Protein AF-A0A820CU30-F1 (afdb_monomer_lite)

Secondary structure (DSSP, 8-state):
-HHHHHHHHHTS--TTHHHHHHSHHHHHHHHHHHHHHHHHHHHHHH-HHHHHHHHHHHHHHHHHHHHHHHHHHHHHHHHHHHHHHHHHHHHHHHHHHHHHHHHT-

Organism: NCBI:txid433720

Structure (mmCIF, N/CA/C/O backbone):
data_AF-A0A820CU30-F1
#
_entry.id   AF-A0A820CU30-F1
#
loop_
_atom_site.group_PDB
_a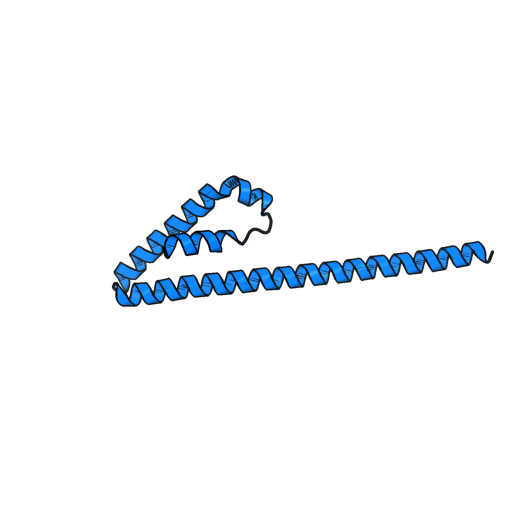tom_site.id
_atom_site.type_symbol
_atom_site.label_atom_id
_atom_site.label_alt_id
_atom_site.label_comp_id
_atom_site.label_asym_id
_atom_site.label_entity_id
_atom_site.label_seq_id
_atom_site.pdbx_PDB_ins_code
_atom_site.Cartn_x
_atom_site.Cartn_y
_atom_site.Cartn_z
_atom_site.occupancy
_atom_site.B_iso_or_equiv
_atom_site.auth_seq_id
_atom_site.auth_comp_id
_atom_site.auth_asym_id
_atom_site.auth_atom_id
_atom_site.pdbx_PDB_model_num
ATOM 1 N N . LEU A 1 1 ? 2.920 -2.659 17.487 1.00 43.09 1 LEU A N 1
ATOM 2 C CA . LEU A 1 1 ? 3.644 -3.383 16.415 1.00 43.09 1 LEU A CA 1
ATOM 3 C C . LEU A 1 1 ? 3.012 -3.184 15.031 1.00 43.09 1 LEU A C 1
ATOM 5 O O . LEU A 1 1 ? 3.740 -2.931 14.086 1.00 43.09 1 LEU A O 1
ATOM 9 N N . SER A 1 2 ? 1.682 -3.231 14.900 1.00 37.09 2 SER A N 1
ATOM 10 C CA . SER A 1 2 ? 0.956 -3.147 13.616 1.00 37.09 2 SER A CA 1
ATOM 11 C C . SER A 1 2 ? 1.070 -1.807 12.865 1.00 37.09 2 SER A C 1
ATOM 13 O O . SER A 1 2 ? 1.133 -1.813 11.643 1.00 37.09 2 SER A O 1
ATOM 15 N N . LEU A 1 3 ? 1.159 -0.671 13.569 1.00 39.12 3 LEU A N 1
ATOM 16 C CA . LEU A 1 3 ? 1.352 0.660 12.959 1.00 39.12 3 LEU A CA 1
ATOM 17 C C . LEU A 1 3 ? 2.735 0.829 12.299 1.00 39.12 3 LEU A C 1
ATOM 19 O O . LEU A 1 3 ? 2.832 1.362 11.201 1.00 39.12 3 LEU A O 1
ATOM 23 N N . PHE A 1 4 ? 3.790 0.314 12.939 1.00 43.94 4 PHE A N 1
ATOM 24 C CA . PHE A 1 4 ? 5.154 0.334 12.392 1.00 43.94 4 PHE A CA 1
ATOM 25 C C . PHE A 1 4 ? 5.300 -0.582 11.172 1.00 43.94 4 PHE A C 1
ATOM 27 O O . PHE A 1 4 ? 5.999 -0.235 10.227 1.00 43.94 4 PHE A O 1
ATOM 34 N N . ALA A 1 5 ? 4.614 -1.730 11.176 1.00 43.41 5 ALA A N 1
ATOM 35 C CA . ALA A 1 5 ? 4.608 -2.641 10.036 1.00 43.41 5 ALA A CA 1
ATOM 36 C C . ALA A 1 5 ? 3.958 -2.001 8.802 1.00 43.41 5 ALA A C 1
ATOM 38 O O . ALA A 1 5 ? 4.520 -2.119 7.723 1.00 43.41 5 ALA A O 1
ATOM 39 N N . LEU A 1 6 ? 2.837 -1.281 8.976 1.00 47.50 6 LEU A N 1
ATOM 40 C CA . LEU A 1 6 ? 2.159 -0.569 7.888 1.00 47.50 6 LEU A CA 1
ATOM 41 C C . LEU A 1 6 ? 3.071 0.487 7.254 1.00 47.50 6 LEU A C 1
ATOM 43 O O . LEU A 1 6 ? 3.143 0.563 6.036 1.00 47.50 6 LEU A O 1
ATOM 47 N N . SER A 1 7 ? 3.781 1.267 8.078 1.00 47.81 7 SER A N 1
ATOM 48 C CA . SER A 1 7 ? 4.637 2.349 7.588 1.00 47.81 7 SER A CA 1
ATOM 49 C C . SER A 1 7 ? 5.770 1.796 6.718 1.00 47.81 7 SER A C 1
ATOM 51 O O . SER A 1 7 ? 5.968 2.273 5.603 1.00 47.81 7 SER A O 1
ATOM 53 N N . ILE A 1 8 ? 6.469 0.753 7.181 1.00 48.34 8 ILE A N 1
ATOM 54 C CA . ILE A 1 8 ? 7.591 0.141 6.450 1.00 48.34 8 ILE A CA 1
ATOM 55 C C . ILE A 1 8 ? 7.147 -0.375 5.073 1.00 48.34 8 ILE A C 1
ATOM 57 O O . ILE A 1 8 ? 7.903 -0.260 4.111 1.00 48.34 8 ILE A O 1
ATOM 61 N N . THR A 1 9 ? 5.925 -0.895 4.944 1.00 47.81 9 THR A N 1
ATOM 62 C CA . THR A 1 9 ? 5.437 -1.453 3.676 1.00 47.81 9 THR A CA 1
ATOM 63 C C . THR A 1 9 ? 4.733 -0.469 2.759 1.00 47.81 9 THR A C 1
ATOM 65 O O . THR A 1 9 ? 4.762 -0.668 1.546 1.00 47.81 9 THR A O 1
ATOM 68 N N . THR A 1 10 ? 4.188 0.632 3.276 1.00 50.50 10 THR A N 1
ATOM 69 C CA . THR A 1 10 ? 3.693 1.735 2.436 1.00 50.50 10 THR A CA 1
ATOM 70 C C . THR A 1 10 ? 4.809 2.615 1.873 1.00 50.50 10 THR A C 1
ATOM 72 O O . THR A 1 10 ? 4.545 3.454 1.017 1.00 50.50 10 THR A O 1
ATOM 75 N N . TYR A 1 11 ? 6.052 2.426 2.317 1.00 49.75 11 TYR A N 1
ATOM 76 C CA . TYR A 1 11 ? 7.229 3.119 1.788 1.00 49.75 11 TYR A CA 1
ATOM 77 C C . TYR A 1 11 ? 7.811 2.469 0.516 1.00 49.75 11 TYR A C 1
ATOM 79 O O . TYR A 1 11 ? 8.733 3.000 -0.093 1.00 49.75 11 TYR A O 1
ATOM 87 N N . ILE A 1 12 ? 7.286 1.314 0.095 1.00 51.09 12 ILE A N 1
ATOM 88 C CA . ILE A 1 12 ? 7.889 0.516 -0.984 1.00 51.09 12 ILE A CA 1
ATOM 89 C C . ILE A 1 12 ? 7.553 1.059 -2.388 1.00 51.09 12 ILE A C 1
ATOM 91 O O . ILE A 1 12 ? 8.170 0.652 -3.368 1.00 51.09 12 ILE A O 1
ATOM 95 N N . TYR A 1 13 ? 6.626 2.012 -2.517 1.00 53.75 13 TYR A N 1
ATOM 96 C CA . TYR A 1 13 ? 6.221 2.527 -3.823 1.00 53.75 13 TYR A CA 1
ATOM 97 C C . TYR A 1 13 ? 6.562 4.004 -4.013 1.00 53.75 13 TYR A C 1
ATOM 99 O O . TYR A 1 13 ? 5.875 4.885 -3.499 1.00 53.75 13 TYR A O 1
ATOM 107 N N . SER A 1 14 ? 7.578 4.243 -4.843 1.00 51.28 14 SER A N 1
ATOM 108 C CA . SER A 1 14 ? 7.722 5.478 -5.603 1.00 51.28 14 SER A CA 1
ATOM 109 C C . SER A 1 14 ? 8.345 5.187 -6.966 1.00 51.28 14 SER A C 1
ATOM 111 O O . SER A 1 14 ? 9.436 4.620 -7.010 1.00 51.28 14 SER A O 1
ATOM 113 N N . PRO A 1 15 ? 7.732 5.601 -8.088 1.00 52.56 15 PRO A N 1
ATOM 114 C CA . PRO A 1 15 ? 8.403 5.573 -9.388 1.00 52.56 15 PRO A CA 1
ATOM 115 C C . PRO A 1 15 ? 9.638 6.496 -9.431 1.00 52.56 15 PRO A C 1
ATOM 117 O O . PRO A 1 15 ? 10.469 6.355 -10.318 1.00 52.56 15 PRO A O 1
ATOM 120 N N . ASN A 1 16 ? 9.794 7.397 -8.451 1.00 52.00 16 ASN A N 1
ATOM 121 C CA . ASN A 1 16 ? 10.969 8.238 -8.237 1.00 52.00 16 ASN A CA 1
ATOM 122 C C . ASN A 1 16 ? 11.494 8.058 -6.803 1.00 52.00 16 ASN A C 1
ATOM 124 O O . ASN A 1 16 ? 11.450 8.985 -5.991 1.00 52.00 16 ASN A O 1
ATOM 128 N N . ILE A 1 17 ? 12.027 6.871 -6.490 1.00 53.62 17 ILE A N 1
ATOM 129 C CA . ILE A 1 17 ? 12.680 6.571 -5.197 1.00 53.62 17 ILE A CA 1
ATOM 130 C C . ILE A 1 17 ? 13.661 7.679 -4.767 1.00 53.62 17 ILE A C 1
ATOM 132 O O . ILE A 1 17 ? 13.760 7.975 -3.578 1.00 53.62 17 ILE A O 1
ATOM 136 N N . SER A 1 18 ? 14.344 8.342 -5.708 1.00 52.00 18 SER A N 1
ATOM 137 C CA . SER A 1 18 ? 15.241 9.468 -5.413 1.00 52.00 18 SER A CA 1
ATOM 138 C C . SER A 1 18 ? 14.510 10.678 -4.807 1.00 52.00 18 SER A C 1
ATOM 140 O O . SER A 1 18 ? 14.971 11.237 -3.813 1.00 52.00 18 SER A O 1
ATOM 142 N N . ILE A 1 19 ? 13.337 11.044 -5.328 1.00 52.47 19 ILE A N 1
ATOM 143 C CA . ILE A 1 19 ? 12.531 12.177 -4.846 1.00 52.47 19 ILE A CA 1
ATOM 144 C C . ILE A 1 19 ? 11.877 11.831 -3.503 1.00 52.47 19 ILE A C 1
ATOM 146 O O . ILE A 1 19 ? 11.948 12.622 -2.559 1.00 52.47 19 ILE A O 1
ATOM 150 N N . ASP A 1 20 ? 11.335 10.621 -3.367 1.00 51.69 20 ASP A N 1
ATOM 151 C CA . ASP A 1 20 ? 10.638 10.210 -2.143 1.00 51.69 20 ASP A CA 1
ATOM 152 C C . ASP A 1 20 ? 11.591 9.872 -0.990 1.00 51.69 20 ASP A C 1
ATOM 154 O O . ASP A 1 20 ? 11.239 10.068 0.177 1.00 51.69 20 ASP A O 1
ATOM 158 N N . SER A 1 21 ? 12.846 9.512 -1.287 1.00 55.53 21 SER A N 1
ATOM 159 C CA . SER A 1 21 ? 13.898 9.404 -0.267 1.00 55.53 21 SER A CA 1
ATOM 160 C C . SER A 1 21 ? 14.203 10.734 0.429 1.00 55.53 21 SER A C 1
ATOM 162 O O . SER A 1 21 ? 14.601 10.738 1.596 1.00 55.53 21 SER A O 1
ATOM 164 N N . THR A 1 22 ? 13.936 11.860 -0.242 1.00 59.47 22 THR A N 1
ATOM 165 C CA . THR A 1 22 ? 14.210 13.209 0.274 1.00 59.47 22 THR A CA 1
ATOM 166 C C . THR A 1 22 ? 13.197 13.632 1.347 1.00 59.47 22 THR A C 1
ATOM 168 O O . THR A 1 22 ? 13.545 14.367 2.266 1.00 59.47 22 THR A O 1
ATOM 171 N N . ASN A 1 23 ? 11.954 13.131 1.285 1.00 66.94 23 ASN A N 1
ATOM 172 C CA . ASN A 1 23 ? 10.852 13.520 2.184 1.00 66.94 23 ASN A CA 1
ATOM 173 C C . ASN A 1 23 ? 10.255 12.348 2.974 1.00 66.94 23 ASN A C 1
ATOM 175 O O . ASN A 1 23 ? 9.127 12.427 3.472 1.00 66.94 23 ASN A O 1
ATOM 179 N N . SER A 1 24 ? 11.018 11.269 3.117 1.00 70.06 24 SER A N 1
ATOM 180 C CA . SER A 1 24 ? 10.577 10.012 3.722 1.00 70.06 24 SER A CA 1
ATOM 181 C C . SER A 1 24 ? 9.890 10.189 5.077 1.00 70.06 24 SER A C 1
ATOM 183 O O . SER A 1 24 ? 8.787 9.689 5.290 1.00 70.06 24 SER A O 1
ATOM 185 N N . SER A 1 25 ? 10.483 10.992 5.962 1.00 75.56 25 SER A N 1
ATOM 186 C CA . SER A 1 25 ? 9.935 11.322 7.284 1.00 75.56 25 SER A CA 1
ATOM 187 C C . SER A 1 25 ? 8.533 11.943 7.212 1.00 75.56 25 SER A C 1
ATOM 189 O O . SER A 1 25 ? 7.628 11.541 7.948 1.00 75.56 25 SER A O 1
ATOM 191 N N . THR A 1 26 ? 8.315 12.879 6.285 1.00 78.88 26 THR A N 1
ATOM 192 C CA . THR A 1 26 ? 7.018 13.542 6.084 1.00 78.88 26 THR A CA 1
ATOM 193 C C . THR A 1 26 ? 5.973 12.557 5.573 1.00 78.88 26 THR A C 1
ATOM 195 O O . THR A 1 26 ? 4.848 12.531 6.073 1.00 78.88 26 THR A O 1
ATOM 198 N N . ILE A 1 27 ? 6.353 11.702 4.623 1.00 74.94 27 ILE A N 1
ATOM 199 C CA . ILE A 1 27 ? 5.476 10.663 4.072 1.00 74.94 27 ILE A CA 1
ATOM 200 C C . ILE A 1 27 ? 5.064 9.680 5.176 1.00 74.94 27 ILE A C 1
ATOM 202 O O . ILE A 1 27 ? 3.870 9.436 5.366 1.00 74.94 27 ILE A O 1
ATOM 206 N N . PHE A 1 28 ? 6.017 9.193 5.978 1.00 77.12 28 PHE A N 1
ATOM 207 C CA . PHE A 1 28 ? 5.731 8.333 7.131 1.00 77.12 28 PHE A CA 1
ATOM 208 C C . PHE A 1 28 ? 4.812 9.009 8.149 1.00 77.12 28 PHE A C 1
ATOM 210 O O . PHE A 1 28 ? 3.908 8.374 8.697 1.00 77.12 28 PHE A O 1
ATOM 217 N N . HIS A 1 29 ? 5.022 10.300 8.414 1.00 79.94 29 HIS A N 1
ATOM 218 C CA . HIS A 1 29 ? 4.177 11.050 9.334 1.00 79.94 29 HIS A CA 1
ATOM 219 C C . HIS A 1 29 ? 2.723 11.108 8.847 1.00 79.94 29 HIS A C 1
ATOM 221 O O . HIS A 1 29 ? 1.802 10.824 9.617 1.00 79.94 29 HIS A O 1
ATOM 227 N N . ILE A 1 30 ? 2.514 11.412 7.563 1.00 82.31 30 ILE A N 1
ATOM 228 C CA . ILE A 1 30 ? 1.187 11.447 6.939 1.00 82.31 30 ILE A CA 1
ATOM 229 C C . ILE A 1 30 ? 0.527 10.063 7.000 1.00 82.31 30 ILE A C 1
ATOM 231 O O . ILE A 1 30 ? -0.615 9.946 7.450 1.00 82.31 30 ILE A O 1
ATOM 235 N N . GLN A 1 31 ? 1.245 9.004 6.617 1.00 82.00 31 GLN A N 1
ATOM 236 C CA . GLN A 1 31 ? 0.742 7.625 6.655 1.00 82.00 31 GLN A CA 1
ATOM 237 C C . GLN A 1 31 ? 0.305 7.215 8.069 1.00 82.00 31 GLN A C 1
ATOM 239 O O . GLN A 1 31 ? -0.789 6.677 8.254 1.00 82.00 31 GLN A O 1
ATOM 244 N N . ASN A 1 32 ? 1.104 7.548 9.086 1.00 82.81 32 ASN A N 1
ATOM 245 C CA . ASN A 1 32 ? 0.758 7.279 10.481 1.00 82.81 32 ASN A CA 1
ATOM 246 C C . ASN A 1 32 ? -0.500 8.028 10.929 1.00 82.81 32 ASN A C 1
ATOM 248 O O . ASN A 1 32 ? -1.318 7.463 11.656 1.00 82.81 32 ASN A O 1
ATOM 252 N N . LYS A 1 33 ? -0.704 9.270 10.474 1.00 87.31 33 LYS A N 1
ATOM 253 C CA . LYS A 1 33 ? -1.928 10.023 10.777 1.00 87.31 33 LYS A CA 1
ATOM 254 C C . LYS A 1 33 ? -3.167 9.377 10.168 1.00 87.31 33 LYS A C 1
ATOM 256 O O . LYS A 1 33 ? -4.174 9.239 10.863 1.00 87.31 33 LYS A O 1
ATOM 261 N N . TYR A 1 34 ? -3.091 8.909 8.925 1.00 86.50 34 TYR A N 1
ATOM 262 C CA . TYR A 1 34 ? -4.194 8.169 8.307 1.00 86.50 34 TYR A CA 1
ATOM 263 C C . TYR A 1 34 ? -4.483 6.844 9.017 1.00 86.50 34 TYR A C 1
ATOM 265 O O . TYR A 1 34 ? -5.648 6.519 9.262 1.00 86.50 34 TYR A O 1
ATOM 273 N N . ALA A 1 35 ? -3.443 6.102 9.402 1.00 86.81 35 ALA A N 1
ATOM 274 C CA . ALA A 1 35 ? -3.596 4.865 10.161 1.00 86.81 35 ALA A CA 1
ATOM 275 C C . ALA A 1 35 ? -4.252 5.116 11.531 1.00 86.81 35 ALA A C 1
ATOM 277 O O . ALA A 1 35 ? -5.157 4.380 11.925 1.00 86.81 35 ALA A O 1
ATOM 278 N N . GLU A 1 36 ? -3.860 6.188 12.227 1.00 90.19 36 GLU A N 1
ATOM 279 C CA . GLU A 1 36 ? -4.443 6.596 13.509 1.00 90.19 36 GLU A CA 1
ATOM 280 C C . GLU A 1 36 ? -5.935 6.946 13.377 1.00 90.19 36 GLU A C 1
ATOM 282 O O . GLU A 1 36 ? -6.758 6.469 14.162 1.00 90.19 36 GLU A O 1
ATOM 287 N N . VAL A 1 37 ? -6.302 7.749 12.373 1.00 92.75 37 VAL A N 1
ATOM 288 C CA . VAL A 1 37 ? -7.703 8.123 12.111 1.00 92.75 37 VAL A CA 1
ATOM 289 C C . VAL A 1 37 ? -8.537 6.896 11.755 1.00 92.75 37 VAL A C 1
ATOM 291 O O . VAL A 1 37 ? -9.616 6.706 12.316 1.00 92.75 37 VAL A O 1
ATOM 294 N N . THR A 1 38 ? -8.015 6.027 10.888 1.00 91.25 38 THR A N 1
ATOM 295 C CA . THR A 1 38 ? -8.678 4.777 10.493 1.00 91.25 38 THR A CA 1
ATOM 296 C C . THR A 1 38 ? -8.914 3.883 11.707 1.00 91.25 38 THR A C 1
ATOM 298 O O . THR A 1 38 ? -10.022 3.395 11.915 1.00 91.25 38 THR A O 1
ATOM 301 N N . TRP A 1 39 ? -7.904 3.723 12.565 1.00 93.19 39 TRP A N 1
ATOM 302 C CA . TRP A 1 39 ? -8.024 2.942 13.791 1.00 93.19 39 TRP A CA 1
ATOM 303 C C . TRP A 1 39 ? -9.099 3.498 14.732 1.00 93.19 39 TRP A C 1
ATOM 305 O O . TRP A 1 39 ? -9.960 2.747 15.198 1.00 93.19 39 TRP A O 1
ATOM 315 N N . LYS A 1 40 ? -9.100 4.814 14.984 1.00 94.19 40 LYS A N 1
ATOM 316 C CA . LYS A 1 40 ? -10.113 5.466 15.832 1.00 94.19 40 LYS A CA 1
ATOM 317 C C . LYS A 1 40 ? -11.519 5.301 15.262 1.00 94.19 40 LYS A C 1
ATOM 319 O O . LYS A 1 40 ? -12.435 4.963 16.007 1.00 94.19 40 LYS A O 1
ATOM 324 N N . TYR A 1 41 ? -11.678 5.483 13.952 1.00 95.25 41 TYR A N 1
ATOM 325 C CA . TYR A 1 41 ? -12.955 5.305 13.268 1.00 95.25 41 TYR A CA 1
ATOM 326 C C . TYR A 1 41 ? -13.481 3.873 13.398 1.00 95.25 41 TYR A C 1
ATOM 328 O O . TYR A 1 41 ? -14.636 3.674 13.771 1.00 95.25 41 TYR A O 1
ATOM 336 N N . LEU A 1 42 ? -12.634 2.870 13.148 1.00 94.62 42 LEU A N 1
ATOM 337 C CA . LEU A 1 42 ? -13.037 1.468 13.240 1.00 94.62 42 LEU A CA 1
ATOM 338 C C . LEU A 1 42 ? -13.458 1.095 14.664 1.00 94.62 42 LEU A C 1
ATOM 340 O O . LEU A 1 42 ? -14.489 0.449 14.839 1.00 94.62 42 LEU A O 1
ATOM 344 N N . ASN A 1 43 ? -12.713 1.549 15.677 1.00 96.06 43 ASN A N 1
ATOM 345 C CA . ASN A 1 43 ? -13.081 1.317 17.077 1.00 96.06 43 ASN A CA 1
ATOM 346 C C . ASN A 1 43 ? -14.409 1.985 17.436 1.00 96.06 43 ASN A C 1
ATOM 348 O O . ASN A 1 43 ? -15.247 1.355 18.075 1.00 96.06 43 ASN A O 1
ATOM 352 N N . TYR A 1 44 ? -14.613 3.232 17.001 1.00 96.62 44 TYR A N 1
ATOM 353 C CA . TYR A 1 44 ? -15.862 3.957 17.228 1.00 96.62 44 TYR A CA 1
ATOM 354 C C . TYR A 1 44 ? -17.062 3.272 16.559 1.00 96.62 44 TYR A C 1
ATOM 356 O O . TYR A 1 44 ? -18.133 3.185 17.154 1.00 96.62 44 TYR A O 1
ATOM 364 N N . ARG A 1 45 ? -16.895 2.780 15.327 1.00 97.19 45 ARG A N 1
ATOM 365 C CA . ARG A 1 45 ? -17.997 2.248 14.517 1.00 97.19 45 ARG A CA 1
ATOM 366 C C . ARG A 1 45 ? -18.346 0.791 14.823 1.00 97.19 45 ARG A C 1
ATOM 368 O O . ARG A 1 45 ? -19.525 0.452 14.793 1.00 97.19 45 ARG A O 1
ATOM 375 N N . TYR A 1 46 ? -17.347 -0.057 15.061 1.00 95.44 46 TYR A N 1
ATOM 376 C CA . TYR A 1 46 ? -17.517 -1.517 15.104 1.00 95.44 46 TYR A CA 1
ATOM 377 C C . TYR A 1 46 ? -17.182 -2.139 16.466 1.00 95.44 46 TYR A C 1
ATOM 379 O O . TYR A 1 46 ? -17.451 -3.318 16.687 1.00 95.44 46 TYR A O 1
ATOM 387 N N . GLY A 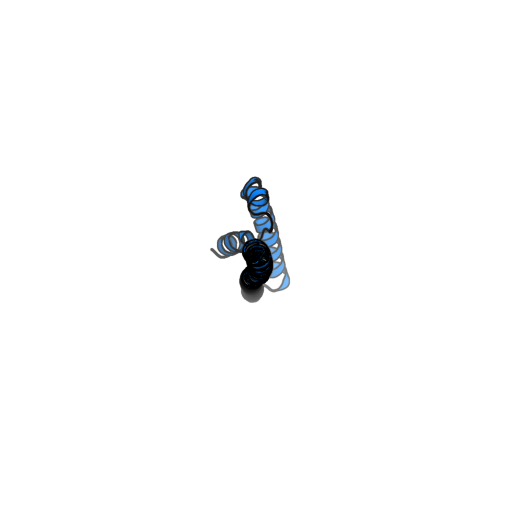1 47 ? -16.608 -1.365 17.392 1.00 92.75 47 GLY A N 1
ATOM 388 C CA . GLY A 1 47 ? -16.077 -1.895 18.642 1.00 92.75 47 GLY A CA 1
ATOM 389 C C . GLY A 1 47 ? -14.764 -2.657 18.442 1.00 92.75 47 GLY A C 1
ATOM 390 O O . GLY A 1 47 ? -14.352 -2.970 17.327 1.00 92.75 47 GLY A O 1
ATOM 391 N N . TRP A 1 48 ? -14.076 -2.938 19.547 1.00 93.19 48 TRP A N 1
ATOM 392 C CA . TRP A 1 48 ? -12.671 -3.357 19.523 1.00 93.19 48 TRP A CA 1
ATOM 393 C C . TRP A 1 48 ? -12.401 -4.620 18.688 1.00 93.19 48 TRP A C 1
ATOM 395 O O . TRP A 1 48 ? -11.506 -4.623 17.846 1.00 93.19 48 TRP A O 1
ATOM 405 N N . TYR A 1 49 ? -13.181 -5.685 18.888 1.00 95.00 49 TYR A N 1
ATOM 406 C CA . TYR A 1 49 ? -12.921 -6.981 18.252 1.00 95.00 49 TYR A CA 1
ATOM 407 C C . TYR A 1 49 ? -13.067 -6.932 16.723 1.00 95.00 49 TYR A C 1
ATOM 409 O O . TYR A 1 49 ? -12.169 -7.359 15.994 1.00 95.00 49 TYR A O 1
ATOM 417 N N . GLU A 1 50 ? -14.162 -6.356 16.226 1.00 95.69 50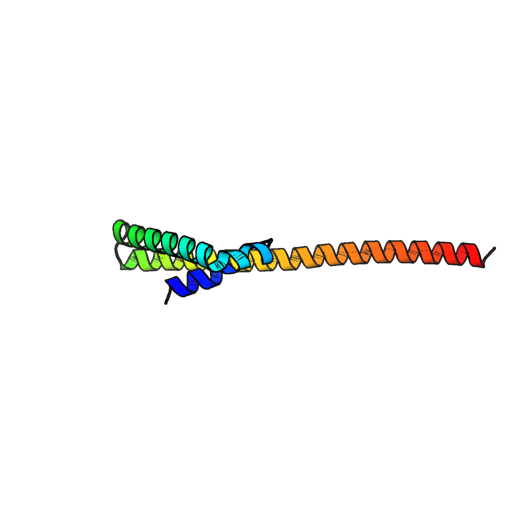 GLU A N 1
ATOM 418 C CA . GLU A 1 50 ? -14.382 -6.212 14.785 1.00 95.69 50 GLU A CA 1
ATOM 419 C C . GLU A 1 50 ? -13.458 -5.146 14.177 1.00 95.69 50 GLU A C 1
ATOM 421 O O . GLU A 1 50 ? -12.953 -5.326 13.069 1.00 95.69 50 GLU A O 1
ATOM 426 N N . ALA A 1 51 ? -13.116 -4.087 14.922 1.00 95.88 51 ALA A N 1
ATOM 427 C CA . ALA A 1 51 ? -12.125 -3.105 14.485 1.00 95.88 51 ALA A CA 1
ATOM 428 C C . ALA A 1 51 ? -10.754 -3.738 14.214 1.00 95.88 51 ALA A C 1
ATOM 430 O O . ALA A 1 51 ? -10.123 -3.411 13.209 1.00 95.88 51 ALA A O 1
ATOM 431 N N . VAL A 1 52 ? -10.306 -4.670 15.064 1.00 94.56 52 VAL A N 1
ATOM 432 C CA . VAL A 1 52 ? -9.051 -5.411 14.852 1.00 94.56 52 VAL A CA 1
ATOM 433 C C . VAL A 1 52 ? -9.102 -6.219 13.556 1.00 94.56 52 VAL A C 1
ATOM 435 O O . VAL A 1 52 ? -8.161 -6.138 12.767 1.00 94.56 52 VAL A O 1
ATOM 438 N N . LYS A 1 53 ? -10.192 -6.954 13.297 1.00 94.88 53 LYS A N 1
ATOM 439 C CA . LYS A 1 53 ? -10.349 -7.733 12.057 1.00 94.88 53 LYS A CA 1
ATOM 440 C C . LYS A 1 53 ? -10.339 -6.843 10.819 1.00 94.88 53 LYS A C 1
ATOM 442 O O . LYS A 1 53 ? -9.605 -7.116 9.873 1.00 94.88 53 LYS A O 1
ATOM 447 N N . HIS A 1 54 ? -11.117 -5.762 10.830 1.00 93.38 54 HIS A N 1
ATOM 448 C CA . HIS A 1 54 ? -11.170 -4.829 9.708 1.00 93.38 54 HIS A CA 1
ATOM 449 C C . HIS A 1 54 ? -9.816 -4.167 9.459 1.00 93.38 54 HIS A C 1
ATOM 451 O O . HIS A 1 54 ? -9.362 -4.117 8.319 1.00 93.38 54 HIS A O 1
ATOM 457 N N . PHE A 1 55 ? -9.141 -3.715 10.516 1.00 92.25 55 PHE A N 1
ATOM 458 C CA . PHE A 1 55 ? -7.825 -3.101 10.389 1.00 92.25 55 PHE A CA 1
ATOM 459 C C . PHE A 1 55 ? -6.787 -4.099 9.860 1.00 92.25 55 PHE A C 1
ATOM 461 O O . PHE A 1 55 ? -6.005 -3.761 8.975 1.00 92.25 55 PHE A O 1
ATOM 468 N N . HIS A 1 56 ? -6.814 -5.346 10.341 1.00 90.19 56 HIS A N 1
ATOM 469 C CA . HIS A 1 56 ? -5.959 -6.416 9.830 1.00 90.19 56 HIS A CA 1
ATOM 470 C C . HIS A 1 56 ? -6.200 -6.688 8.340 1.00 90.19 56 HIS A C 1
ATOM 472 O O . HIS A 1 56 ? -5.243 -6.750 7.574 1.00 90.19 56 HIS A O 1
ATOM 478 N N . ASN A 1 57 ? -7.462 -6.781 7.915 1.00 91.06 57 ASN A N 1
ATOM 479 C CA . ASN A 1 57 ? -7.807 -7.003 6.511 1.00 91.06 57 ASN A CA 1
ATOM 480 C C . ASN A 1 57 ? -7.329 -5.859 5.610 1.00 91.06 57 ASN A C 1
ATOM 482 O O . ASN A 1 57 ? -6.838 -6.121 4.517 1.00 91.06 57 ASN A O 1
ATOM 486 N N . ILE A 1 58 ? -7.431 -4.607 6.070 1.00 89.25 58 ILE A N 1
ATOM 487 C CA . ILE A 1 58 ? -6.908 -3.439 5.345 1.00 89.25 58 ILE A CA 1
ATOM 488 C C . ILE A 1 58 ? -5.389 -3.550 5.181 1.00 89.25 58 ILE A C 1
ATOM 490 O O . ILE A 1 58 ? -4.879 -3.384 4.075 1.00 89.25 58 ILE A O 1
ATOM 494 N N . VAL A 1 59 ? -4.665 -3.872 6.259 1.00 85.75 59 VAL A N 1
ATOM 495 C CA . VAL A 1 59 ? -3.205 -4.056 6.215 1.00 85.75 59 VAL A CA 1
ATOM 496 C C . VAL A 1 59 ? -2.831 -5.182 5.250 1.00 85.75 59 VAL A C 1
ATOM 498 O O . VAL A 1 59 ? -1.948 -5.000 4.418 1.00 85.75 59 VAL A O 1
ATOM 501 N N . TYR A 1 60 ? -3.511 -6.327 5.327 1.00 86.38 60 TYR A N 1
ATOM 502 C CA . TYR A 1 60 ? -3.259 -7.468 4.448 1.00 86.38 60 TYR A CA 1
ATOM 503 C C . TYR A 1 60 ? -3.482 -7.116 2.972 1.00 86.38 60 TYR A C 1
ATOM 505 O O . TYR A 1 60 ? -2.641 -7.423 2.129 1.00 86.38 60 TYR A O 1
ATOM 513 N N . TRP A 1 61 ? -4.576 -6.416 2.662 1.00 86.19 61 TRP A N 1
ATOM 514 C CA . TRP A 1 61 ? -4.849 -5.941 1.307 1.00 86.19 61 TRP A CA 1
ATOM 515 C C . TRP A 1 61 ? -3.772 -4.989 0.794 1.00 86.19 61 TRP A C 1
ATOM 517 O O . TRP A 1 61 ? -3.307 -5.149 -0.330 1.00 86.19 61 TRP A O 1
ATOM 527 N N . LEU A 1 62 ? -3.335 -4.036 1.619 1.00 81.69 62 LEU A N 1
ATOM 528 C CA . LEU A 1 62 ? -2.258 -3.117 1.251 1.00 81.69 62 LEU A CA 1
ATOM 529 C C . LEU A 1 62 ? -0.960 -3.870 0.939 1.00 81.69 62 LEU A C 1
ATOM 531 O O . LEU A 1 62 ? -0.331 -3.590 -0.075 1.00 81.69 62 LEU A O 1
ATOM 535 N N . MET A 1 63 ? -0.604 -4.872 1.748 1.00 79.94 63 MET A N 1
ATOM 536 C CA . MET A 1 63 ? 0.555 -5.734 1.490 1.00 79.94 63 MET A CA 1
ATOM 537 C C . MET A 1 63 ? 0.444 -6.467 0.152 1.00 79.94 63 MET A C 1
ATOM 539 O O . MET A 1 63 ? 1.385 -6.446 -0.639 1.00 79.94 63 MET A O 1
ATOM 543 N N . ALA A 1 64 ? -0.706 -7.092 -0.113 1.00 81.62 64 ALA A N 1
ATOM 544 C CA . ALA A 1 64 ? -0.943 -7.828 -1.350 1.00 81.62 64 ALA A CA 1
ATOM 545 C C . ALA A 1 64 ? -0.873 -6.913 -2.585 1.00 81.62 64 ALA A C 1
ATOM 547 O O . ALA A 1 64 ? -0.267 -7.284 -3.595 1.00 81.62 64 ALA A O 1
ATOM 548 N N . CYS A 1 65 ? -1.433 -5.702 -2.494 1.00 77.81 65 CYS A N 1
ATOM 549 C CA . CYS A 1 65 ? -1.316 -4.684 -3.536 1.00 77.81 65 CYS A CA 1
ATOM 550 C C . CYS A 1 65 ? 0.145 -4.301 -3.777 1.00 77.81 65 CYS A C 1
ATOM 552 O O . CYS A 1 65 ? 0.590 -4.320 -4.922 1.00 77.81 65 CYS A O 1
ATOM 554 N N . THR A 1 66 ? 0.911 -4.023 -2.719 1.00 75.75 66 THR A N 1
ATOM 555 C CA . THR A 1 66 ? 2.335 -3.685 -2.834 1.00 75.75 66 THR A CA 1
ATOM 556 C C . THR A 1 66 ? 3.123 -4.802 -3.520 1.00 75.75 66 THR A C 1
ATOM 558 O O . THR A 1 66 ? 3.856 -4.536 -4.467 1.00 75.75 66 THR A O 1
ATOM 561 N N . THR A 1 67 ? 2.933 -6.062 -3.118 1.00 76.06 67 THR A N 1
ATOM 562 C CA . THR A 1 67 ? 3.592 -7.208 -3.766 1.00 76.06 67 THR A CA 1
ATOM 563 C C . THR A 1 67 ? 3.212 -7.335 -5.241 1.00 76.06 67 THR A C 1
ATOM 565 O O . THR A 1 67 ? 4.082 -7.560 -6.079 1.00 76.06 67 THR A O 1
ATOM 568 N N . SER A 1 68 ? 1.931 -7.154 -5.570 1.00 72.81 68 SER A N 1
ATOM 569 C CA . SER A 1 68 ? 1.446 -7.236 -6.953 1.00 72.81 68 SER A CA 1
ATOM 570 C C . SER A 1 68 ? 2.042 -6.132 -7.830 1.00 72.81 68 SER A C 1
ATOM 572 O O . SER A 1 68 ? 2.443 -6.397 -8.959 1.00 72.81 68 SER A O 1
ATOM 574 N N . ILE A 1 69 ? 2.159 -4.912 -7.298 1.00 72.31 69 ILE A N 1
ATOM 575 C CA . ILE A 1 69 ? 2.768 -3.773 -7.996 1.00 72.31 69 ILE A CA 1
ATOM 576 C C . ILE A 1 69 ? 4.261 -4.021 -8.252 1.00 72.31 69 ILE A C 1
ATOM 578 O O . ILE A 1 69 ? 4.710 -3.849 -9.383 1.00 72.31 69 ILE A O 1
ATOM 582 N N . ILE A 1 70 ? 5.018 -4.482 -7.249 1.00 72.38 70 ILE A N 1
ATOM 583 C CA . ILE A 1 70 ? 6.450 -4.814 -7.405 1.00 72.38 70 ILE A CA 1
ATOM 584 C C . ILE A 1 70 ? 6.644 -5.882 -8.485 1.00 72.38 70 ILE A C 1
ATOM 586 O O . ILE A 1 70 ? 7.550 -5.794 -9.317 1.00 72.38 70 ILE A O 1
ATOM 590 N N . HIS A 1 71 ? 5.787 -6.903 -8.478 1.00 74.44 71 HIS A N 1
ATOM 591 C CA . HIS A 1 71 ? 5.849 -7.960 -9.474 1.00 74.44 71 HIS A CA 1
ATOM 592 C C . HIS A 1 71 ? 5.554 -7.424 -10.881 1.00 74.44 71 HIS A C 1
ATOM 594 O O . HIS A 1 71 ? 6.336 -7.669 -11.796 1.00 74.44 71 HIS A O 1
ATOM 600 N N . ALA A 1 72 ? 4.488 -6.634 -11.042 1.00 70.44 72 ALA A N 1
ATOM 601 C CA . ALA A 1 72 ? 4.137 -6.014 -12.317 1.00 70.44 72 ALA A CA 1
ATOM 602 C C . ALA A 1 72 ? 5.267 -5.126 -12.867 1.00 70.44 72 ALA A C 1
ATOM 604 O O . ALA A 1 72 ? 5.560 -5.173 -14.058 1.00 70.44 72 ALA A O 1
ATOM 605 N N . GLN A 1 73 ? 5.950 -4.370 -12.003 1.00 68.25 73 GLN A N 1
ATOM 606 C CA . GLN A 1 73 ? 7.108 -3.563 -12.393 1.00 68.25 73 GLN A CA 1
ATOM 607 C C . GLN A 1 73 ? 8.285 -4.420 -12.849 1.00 68.25 73 GLN A C 1
ATOM 609 O O . GLN A 1 73 ? 8.884 -4.126 -13.874 1.00 68.25 73 GLN A O 1
ATOM 614 N N . THR A 1 74 ? 8.587 -5.501 -12.128 1.00 69.81 74 THR A N 1
ATOM 615 C CA . THR A 1 74 ? 9.670 -6.421 -12.506 1.00 69.81 74 THR A CA 1
ATOM 616 C C . THR A 1 74 ? 9.416 -7.020 -13.889 1.00 69.81 74 THR A C 1
ATOM 618 O O . THR A 1 74 ? 10.320 -7.076 -14.720 1.00 69.81 74 THR A O 1
ATOM 621 N N . VAL A 1 75 ? 8.169 -7.419 -14.154 1.00 70.56 75 VAL A N 1
ATOM 622 C CA . VAL A 1 75 ? 7.747 -7.914 -15.468 1.00 70.56 75 VAL A CA 1
ATOM 623 C C . VAL A 1 75 ? 7.879 -6.822 -16.531 1.00 70.56 75 VAL A C 1
ATOM 625 O O . VAL A 1 75 ? 8.445 -7.095 -17.582 1.00 70.56 75 VAL A O 1
ATOM 628 N N . SER A 1 76 ? 7.440 -5.590 -16.254 1.00 68.31 76 SER A N 1
ATOM 629 C CA . SER A 1 76 ? 7.602 -4.452 -17.175 1.00 68.31 76 SER A CA 1
ATOM 630 C C . SER A 1 76 ? 9.071 -4.204 -17.521 1.00 68.31 76 SER A C 1
ATOM 632 O O . SER A 1 76 ? 9.413 -4.147 -18.692 1.00 68.31 76 SER A O 1
ATOM 634 N N . THR A 1 77 ? 9.959 -4.158 -16.523 1.00 65.00 77 THR A N 1
ATOM 635 C CA . THR A 1 77 ? 11.404 -3.989 -16.746 1.00 65.00 77 THR A CA 1
ATOM 636 C C . THR A 1 77 ? 11.987 -5.123 -17.588 1.00 65.00 77 THR A C 1
ATOM 638 O O . THR A 1 77 ? 12.895 -4.903 -18.382 1.00 65.00 77 THR A O 1
ATOM 641 N N . HIS A 1 78 ? 11.498 -6.355 -17.427 1.00 64.06 78 HIS A N 1
ATOM 642 C CA . HIS A 1 78 ? 11.929 -7.467 -18.274 1.00 64.06 78 HIS A CA 1
ATOM 643 C C . HIS A 1 78 ? 11.459 -7.321 -19.722 1.00 64.06 78 HIS A C 1
ATOM 645 O O . HIS A 1 78 ? 12.234 -7.645 -20.615 1.00 64.06 78 HIS A O 1
ATOM 651 N N . VAL A 1 79 ? 10.244 -6.820 -19.957 1.00 73.50 79 VAL A N 1
ATOM 652 C CA . VAL A 1 79 ? 9.748 -6.528 -21.311 1.00 73.50 79 VAL A CA 1
ATOM 653 C C . VAL A 1 79 ? 10.604 -5.447 -21.970 1.00 73.50 79 VAL A C 1
ATOM 655 O O . VAL A 1 79 ? 11.148 -5.694 -23.041 1.00 73.50 79 VAL A O 1
ATOM 658 N N . ASP A 1 80 ? 10.843 -4.328 -21.282 1.00 71.69 80 ASP A N 1
ATOM 659 C CA . ASP A 1 80 ? 11.659 -3.222 -21.806 1.00 71.69 80 ASP A CA 1
ATOM 660 C C . ASP A 1 80 ? 13.091 -3.679 -22.162 1.00 71.69 80 ASP A C 1
ATOM 662 O O . ASP A 1 80 ? 13.676 -3.259 -23.164 1.00 71.69 80 ASP A O 1
ATOM 666 N N . ASN A 1 81 ? 13.661 -4.584 -21.357 1.00 74.19 81 ASN A N 1
ATOM 667 C CA . ASN A 1 81 ? 14.972 -5.175 -21.627 1.00 74.19 81 ASN A CA 1
ATOM 668 C C . ASN A 1 81 ? 14.964 -6.085 -22.862 1.00 74.19 81 ASN A C 1
ATOM 670 O O . ASN A 1 81 ? 15.943 -6.097 -23.605 1.00 74.19 81 ASN A O 1
ATOM 674 N N . VAL A 1 82 ? 13.902 -6.870 -23.069 1.00 79.69 82 VAL A N 1
ATOM 675 C CA . VAL A 1 82 ? 13.775 -7.735 -24.251 1.00 79.69 82 VAL A CA 1
ATOM 676 C C . VAL A 1 82 ? 13.671 -6.884 -25.508 1.00 79.69 82 VAL A C 1
ATOM 678 O O . VAL A 1 82 ? 14.417 -7.136 -26.449 1.00 79.69 82 VAL A O 1
ATOM 681 N N . ASP A 1 83 ? 12.836 -5.847 -25.496 1.00 85.88 83 ASP A N 1
ATOM 682 C CA . ASP A 1 83 ? 12.685 -4.936 -26.634 1.00 85.88 83 ASP A CA 1
ATOM 683 C C . ASP A 1 83 ? 14.017 -4.246 -26.969 1.00 85.88 83 ASP A C 1
ATOM 685 O O . ASP A 1 83 ? 14.443 -4.236 -28.122 1.00 85.88 83 ASP A O 1
ATOM 689 N N . SER A 1 84 ? 14.761 -3.801 -25.950 1.00 82.81 84 SER A N 1
ATOM 690 C CA . SER A 1 84 ? 16.097 -3.213 -26.133 1.00 82.81 84 SER A CA 1
ATOM 691 C C . SER A 1 84 ? 17.108 -4.192 -26.750 1.00 82.81 84 SER A C 1
ATOM 693 O O . SER A 1 84 ? 17.958 -3.799 -27.549 1.00 82.81 84 SER A O 1
ATOM 695 N N . ILE A 1 85 ? 17.050 -5.478 -26.379 1.00 87.19 85 ILE A N 1
ATOM 696 C CA . ILE A 1 85 ? 17.921 -6.518 -26.951 1.00 87.19 85 ILE A CA 1
ATOM 697 C C . ILE A 1 85 ? 17.546 -6.794 -28.408 1.00 87.19 85 ILE A C 1
ATOM 699 O O . ILE A 1 85 ? 18.440 -6.998 -29.232 1.00 87.19 85 ILE A O 1
ATOM 703 N N . VAL A 1 86 ? 16.250 -6.801 -28.730 1.00 89.81 86 VAL A N 1
ATOM 704 C CA . VAL A 1 86 ? 15.765 -6.972 -30.105 1.00 89.81 86 VAL A CA 1
ATOM 705 C C . VAL A 1 86 ? 16.266 -5.824 -30.976 1.00 89.81 86 VAL A C 1
ATOM 707 O O . VAL A 1 86 ? 16.930 -6.091 -31.973 1.00 89.81 86 VAL A O 1
ATOM 710 N N . GLU A 1 87 ? 16.067 -4.572 -30.557 1.00 90.06 87 GLU A N 1
ATOM 711 C CA . GLU A 1 87 ? 16.551 -3.392 -31.288 1.00 90.06 87 GLU A CA 1
ATOM 712 C C . GLU A 1 87 ? 18.071 -3.423 -31.505 1.00 90.06 87 GLU A C 1
ATOM 714 O O . GLU A 1 87 ? 18.557 -3.152 -32.605 1.00 90.06 87 GLU A O 1
ATOM 719 N N . LEU A 1 88 ? 18.840 -3.798 -30.474 1.00 90.81 88 LEU A N 1
ATOM 720 C CA 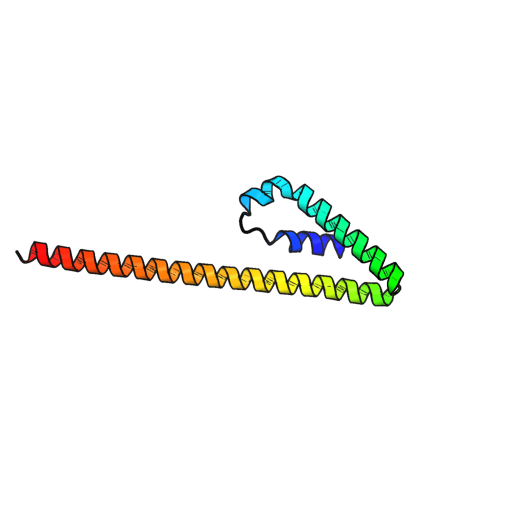. LEU A 1 88 ? 20.293 -3.919 -30.589 1.00 90.81 88 LEU A CA 1
ATOM 721 C C . LEU A 1 88 ? 20.691 -5.002 -31.600 1.00 90.81 88 LEU A C 1
ATOM 723 O O . LEU A 1 88 ? 21.603 -4.796 -32.395 1.00 90.81 88 LEU A O 1
ATOM 727 N N . THR A 1 89 ? 20.004 -6.143 -31.575 1.00 88.81 89 THR A N 1
ATOM 728 C CA . THR A 1 89 ? 20.292 -7.271 -32.470 1.00 88.81 89 THR A CA 1
ATOM 729 C C . THR A 1 89 ? 19.953 -6.929 -33.918 1.00 88.81 89 THR A C 1
ATOM 731 O O . THR A 1 89 ? 20.738 -7.231 -34.812 1.00 88.81 89 THR A O 1
ATOM 7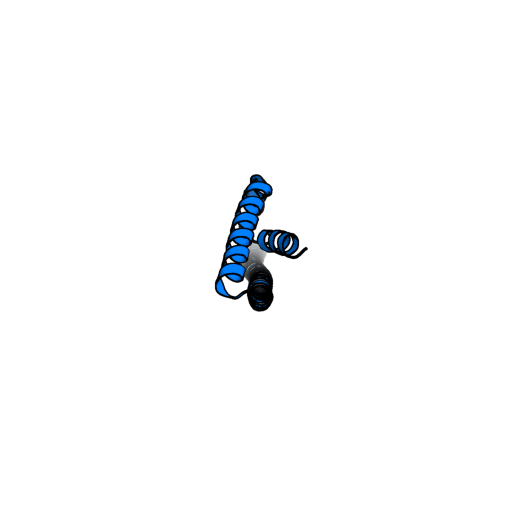34 N N . GLU A 1 90 ? 18.822 -6.260 -34.156 1.00 91.62 90 GLU A N 1
ATOM 735 C CA . GLU A 1 90 ? 18.449 -5.759 -35.482 1.00 91.62 90 GLU A CA 1
ATOM 736 C C . GLU A 1 90 ? 19.503 -4.790 -36.024 1.00 91.62 90 GLU A C 1
ATOM 738 O O . GLU A 1 90 ? 19.936 -4.926 -37.168 1.00 91.62 90 GLU A O 1
ATOM 743 N N . LEU A 1 91 ? 19.977 -3.856 -35.192 1.00 92.06 91 LEU A N 1
ATOM 744 C CA . LEU A 1 91 ? 21.031 -2.921 -35.579 1.00 92.06 91 LEU A CA 1
ATOM 745 C C . LEU A 1 91 ? 22.347 -3.638 -35.911 1.00 92.06 91 LEU A C 1
ATOM 747 O O . LEU A 1 91 ? 22.988 -3.289 -36.900 1.00 92.06 91 LEU A O 1
ATOM 751 N N . THR A 1 92 ? 22.753 -4.625 -35.107 1.00 91.38 92 THR A N 1
ATOM 752 C CA . THR A 1 92 ? 23.976 -5.403 -35.354 1.00 91.38 92 THR A CA 1
ATOM 753 C C . THR A 1 92 ? 23.899 -6.160 -36.674 1.00 91.38 92 THR A C 1
ATOM 755 O O . THR A 1 92 ? 24.830 -6.065 -37.463 1.00 91.38 92 THR A O 1
ATOM 758 N N . LEU A 1 93 ? 22.782 -6.830 -36.963 1.00 90.81 93 LEU A N 1
ATOM 759 C CA . LEU A 1 93 ? 22.612 -7.556 -38.225 1.00 90.81 93 LEU A CA 1
ATOM 760 C C . LEU A 1 93 ? 22.674 -6.623 -39.442 1.00 90.81 93 LEU A C 1
ATOM 762 O O . LEU A 1 93 ? 23.317 -6.948 -40.433 1.00 90.81 93 LEU A O 1
ATOM 766 N N . ILE A 1 94 ? 22.066 -5.435 -39.353 1.00 91.88 94 ILE A N 1
ATOM 767 C CA . ILE A 1 94 ? 22.150 -4.430 -40.424 1.00 91.88 94 ILE A CA 1
ATOM 768 C C . ILE A 1 94 ? 23.599 -3.969 -40.641 1.00 91.88 94 ILE A C 1
ATOM 770 O O . ILE A 1 94 ? 24.004 -3.731 -41.777 1.00 91.88 94 ILE A O 1
ATOM 774 N N . LEU A 1 95 ? 24.371 -3.795 -39.565 1.00 90.00 95 LEU A N 1
ATOM 775 C CA . LEU A 1 95 ? 25.773 -3.386 -39.658 1.00 90.00 95 LEU A CA 1
ATOM 776 C C . LEU A 1 95 ? 26.646 -4.484 -40.277 1.00 90.00 95 LEU A C 1
ATOM 778 O O . LEU A 1 95 ? 27.439 -4.163 -41.160 1.00 90.00 95 LEU A O 1
ATOM 782 N N . ASP A 1 96 ? 26.450 -5.741 -39.875 1.00 87.56 96 ASP A N 1
ATOM 783 C CA . ASP A 1 96 ? 27.153 -6.900 -40.438 1.00 87.56 96 ASP A CA 1
ATOM 784 C C . ASP A 1 96 ? 26.875 -7.029 -41.951 1.00 87.56 96 ASP A C 1
ATOM 786 O O . ASP A 1 96 ? 27.808 -7.154 -42.746 1.00 87.56 96 ASP A O 1
ATOM 790 N N . ASP A 1 97 ? 25.611 -6.892 -42.374 1.00 87.00 97 ASP A N 1
ATOM 791 C CA . ASP A 1 97 ? 25.225 -6.918 -43.794 1.00 87.00 97 ASP A CA 1
ATOM 792 C C . ASP A 1 97 ? 25.904 -5.787 -44.596 1.00 87.00 97 ASP A C 1
ATOM 794 O O . ASP A 1 97 ? 26.315 -5.965 -45.745 1.00 87.00 97 ASP A O 1
ATOM 798 N N . VAL A 1 98 ? 26.025 -4.589 -44.010 1.00 84.31 98 VAL A N 1
ATOM 799 C CA . VAL A 1 98 ? 26.699 -3.448 -44.651 1.00 84.31 98 VAL A CA 1
ATOM 800 C C . VAL A 1 98 ? 28.206 -3.682 -44.767 1.00 84.31 98 VAL A C 1
ATOM 802 O O . VAL A 1 98 ? 28.789 -3.330 -45.794 1.00 84.31 98 VAL A O 1
ATOM 805 N N . GLU A 1 99 ? 28.836 -4.267 -43.748 1.00 81.62 99 GLU A N 1
ATOM 806 C CA . GLU A 1 99 ? 30.260 -4.607 -43.760 1.00 81.62 99 GLU A CA 1
ATOM 807 C C . GLU A 1 99 ? 30.567 -5.657 -44.840 1.00 81.62 99 GLU A C 1
ATOM 809 O O . GLU A 1 99 ? 31.460 -5.441 -45.661 1.00 81.62 99 GLU A O 1
ATOM 814 N N . GLU A 1 100 ? 29.746 -6.706 -44.959 1.00 79.25 100 GLU A N 1
ATOM 815 C CA . GLU A 1 100 ? 29.883 -7.728 -46.006 1.00 79.25 100 GLU A CA 1
ATOM 816 C C . GLU A 1 100 ? 29.757 -7.130 -47.424 1.00 79.25 100 GLU A C 1
ATOM 818 O O . GLU A 1 100 ? 30.516 -7.479 -48.335 1.00 79.25 100 GLU A O 1
ATOM 823 N N . ILE A 1 101 ? 28.852 -6.165 -47.629 1.00 79.19 101 ILE A N 1
ATOM 824 C CA . ILE A 1 101 ? 28.696 -5.452 -48.913 1.00 79.19 101 ILE A CA 1
ATOM 825 C C . ILE A 1 101 ? 29.917 -4.575 -49.240 1.00 79.19 101 ILE A C 1
ATOM 827 O O . ILE A 1 101 ? 30.239 -4.377 -50.416 1.00 79.19 101 ILE A O 1
ATOM 831 N N . ILE A 1 102 ? 30.578 -4.008 -48.229 1.00 75.69 102 ILE A N 1
ATOM 832 C CA . ILE A 1 102 ? 31.783 -3.189 -48.410 1.00 75.69 102 ILE A CA 1
ATOM 833 C C . ILE A 1 102 ? 32.992 -4.075 -48.732 1.00 75.69 102 ILE A C 1
ATOM 835 O O . ILE A 1 102 ? 33.776 -3.709 -49.604 1.00 75.69 102 ILE A O 1
ATOM 839 N N . GLU A 1 103 ? 33.130 -5.233 -48.083 1.00 70.94 103 GLU A N 1
ATOM 840 C CA . GLU A 1 103 ? 34.244 -6.166 -48.310 1.00 70.94 103 GLU A CA 1
ATOM 841 C C . GLU A 1 103 ? 34.147 -6.939 -49.636 1.00 70.94 103 GLU A C 1
ATOM 843 O O . GLU A 1 103 ? 35.165 -7.344 -50.198 1.00 70.94 103 GLU A O 1
ATOM 848 N N . THR A 1 104 ? 32.938 -7.135 -50.168 1.00 66.06 104 THR A N 1
ATOM 849 C CA . THR A 1 104 ? 32.707 -7.834 -51.448 1.00 66.06 104 THR A CA 1
ATOM 850 C C . THR A 1 104 ? 32.836 -6.942 -52.693 1.00 66.06 104 THR A C 1
ATOM 852 O O . THR A 1 104 ? 32.635 -7.424 -53.814 1.00 66.06 104 THR A O 1
ATOM 855 N N . LYS A 1 105 ? 33.193 -5.661 -52.528 1.00 51.03 105 LYS A N 1
ATOM 856 C CA . LYS A 1 105 ? 33.354 -4.660 -53.598 1.00 51.03 105 LYS A CA 1
ATOM 857 C C . LYS A 1 105 ? 34.812 -4.296 -53.864 1.00 51.03 105 LYS A C 1
ATOM 859 O O . LYS A 1 105 ? 35.136 -4.116 -55.061 1.00 51.03 105 LYS A O 1
#

pLDDT: mean 76.14, std 16.55, range [37.09, 97.19]

Radius of gyratio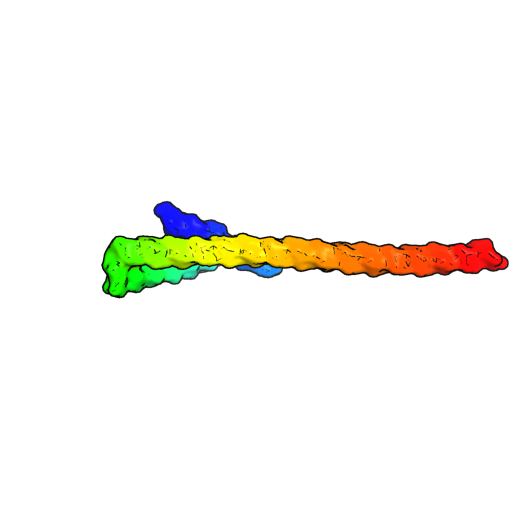n: 24.74 Å; chains: 1; bounding box: 52×22×73 Å

Foldseek 3Di:
DLLVLLLVLVLLDDPCVVVCVVCSVVSSVVSSVVLVVLLVVLCVPPNDPVSVVVSVVVSVVSNVVSVVVVVVVVVVVVVVVVVVVVVVVVVVVVVVVVVVVVVVD

Sequence (105 aa):
LSLFALSITTYIYSPNISIDSTNSSTIFHIQNKYAEVTWKYLNYRYGWYEAVKHFHNIVYWLMACTTSIIHAQTVSTHVDNVDSIVELTELTLILDDVEEIIETK